Protein AF-A0A6V7INB9-F1 (afdb_monomer)

Solvent-accessible surface area (backbone atoms only — not comparable to full-atom values): 4981 Å² total; per-residue (Å²): 133,90,82,86,69,82,85,79,93,66,94,77,86,88,87,90,85,81,92,76,70,86,92,62,87,76,54,94,94,54,80,91,76,80,88,88,79,70,80,83,46,50,77,47,76,51,89,61,54,68,62,100,85,51,76,48,78,46,74,50,75,44,60,82,129

Radius of gyration: 15.57 Å; Cα contacts (8 Å, |Δi|>4): 45; chains: 1; bounding box: 40×25×38 Å

pLDDT: mean 92.66, std 7.36, range [55.28, 98.31]

Secondary structure (DSSP, 8-state):
---SSPP--S-----------TTPPPPTT---------TT-EEEEEEEEE-SS-EEEEEEEE---

Nearest PDB structures (foldseek):
  3gmh-assembly5_I  TM=9.190E-01  e=6.581E-03  Homo sapiens
  4aez-assembly3_H  TM=9.642E-01  e=1.566E-02  Schizosaccharomyces pombe
  1go4-assembly1_C  TM=9.208E-01  e=1.122E-02  Homo sapiens
  2vfx-assembly8_H  TM=9.117E-01  e=1.465E-02  Homo sapiens

Foldseek 3Di:
DPDPADDDPDDDDDDDDDDDDPPDDAPPVDDDDDDDDDPQWDKDKDDWDDDPVDTDTDMDTHHDD

Sequence (65 aa):
TVSFLPLLDCLCSFDILTYTVPNVGIPKEWDETQPVFIANSQEVQLRSFSTSIHKMDTIVSYRNT

InterPro domains:
  IPR003511 HORMA domain [PS50815] (1-60)
  IPR036570 HORMA domain superfamily [G3DSA:3.30.900.10] (1-65)
  IPR036570 HORMA domain superfamily [SSF56019] (2-63)

Mean predicted aligned error: 4.26 Å

Organism: NCBI:txid1563983

Structure (mmCIF, N/CA/C/O backbone):
data_AF-A0A6V7INB9-F1
#
_entry.id   AF-A0A6V7INB9-F1
#
loop_
_atom_site.group_PDB
_atom_site.id
_atom_site.type_symbol
_atom_site.label_atom_id
_atom_site.label_alt_id
_atom_site.label_comp_id
_atom_site.label_asym_id
_atom_site.label_entity_id
_atom_site.label_seq_id
_atom_site.pdbx_PDB_ins_code
_atom_site.Cartn_x
_atom_site.Cartn_y
_atom_site.Cartn_z
_atom_site.occupancy
_atom_site.B_iso_or_equiv
_atom_site.auth_seq_id
_atom_site.auth_comp_id
_atom_site.auth_asym_id
_atom_site.auth_atom_id
_atom_site.pdbx_PDB_model_num
ATOM 1 N N . THR A 1 1 ? -0.122 -12.159 16.012 1.00 55.28 1 THR A N 1
ATOM 2 C CA . THR A 1 1 ? -1.352 -11.376 16.256 1.00 55.28 1 THR A CA 1
ATOM 3 C C . THR A 1 1 ? -1.005 -9.907 16.159 1.00 55.28 1 THR A C 1
ATOM 5 O O . THR A 1 1 ? 0.032 -9.516 16.677 1.00 55.28 1 THR A O 1
ATOM 8 N N . VAL A 1 2 ? -1.807 -9.112 15.449 1.00 73.25 2 VAL A N 1
ATOM 9 C CA . VAL A 1 2 ? -1.641 -7.650 15.409 1.00 73.25 2 VAL A CA 1
ATOM 10 C C . VA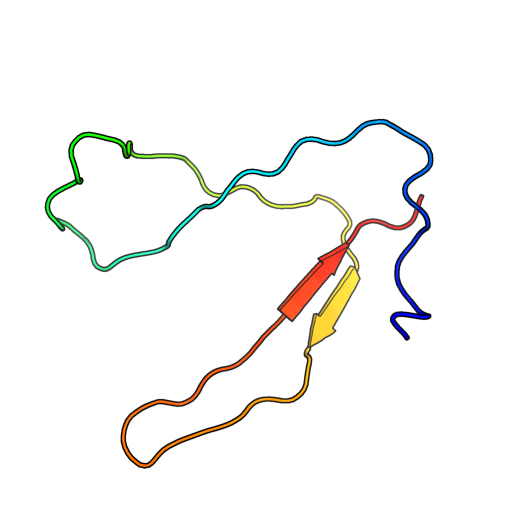L A 1 2 ? -2.410 -7.093 16.603 1.00 73.25 2 VAL A C 1
ATOM 12 O O . VAL A 1 2 ? -3.631 -7.158 16.612 1.00 73.25 2 VAL A O 1
ATOM 15 N N . SER A 1 3 ? -1.706 -6.657 17.647 1.00 74.25 3 SER A N 1
ATOM 16 C CA . SER A 1 3 ? -2.324 -6.311 18.940 1.00 74.25 3 SER A CA 1
ATOM 17 C C . SER A 1 3 ? -2.385 -4.814 19.247 1.00 74.25 3 SER A C 1
ATOM 19 O O . SER A 1 3 ? -2.965 -4.447 20.259 1.00 74.25 3 SER A O 1
ATOM 21 N N . PHE A 1 4 ? -1.777 -3.958 18.420 1.00 81.94 4 PHE A N 1
ATOM 22 C CA . PHE A 1 4 ? -1.622 -2.525 18.716 1.00 81.94 4 PHE A CA 1
ATOM 23 C C . PHE A 1 4 ? -2.373 -1.601 17.748 1.00 81.94 4 PHE A C 1
ATOM 25 O O . PHE A 1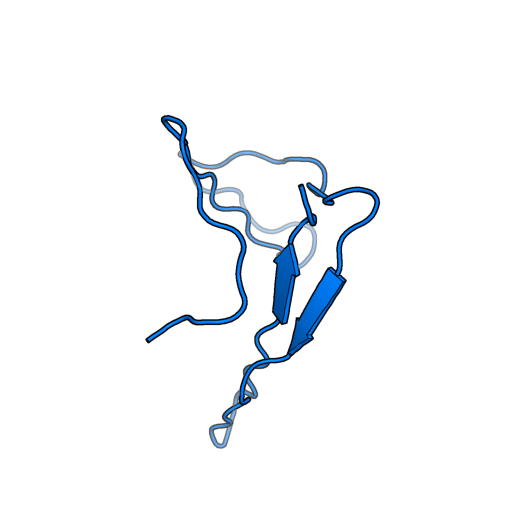 4 ? -2.346 -0.392 17.939 1.00 81.94 4 PHE A O 1
ATOM 32 N N . LEU A 1 5 ? -3.022 -2.145 16.712 1.00 90.31 5 LEU A N 1
ATOM 33 C CA . LEU A 1 5 ? -3.836 -1.347 15.793 1.00 90.31 5 LEU A CA 1
ATOM 34 C C . LEU A 1 5 ? -5.283 -1.249 16.304 1.00 90.31 5 LEU A C 1
ATOM 36 O O . LEU A 1 5 ? -5.770 -2.220 16.893 1.00 90.31 5 LEU A O 1
ATOM 40 N N . PRO A 1 6 ? -5.978 -0.122 16.063 1.00 90.44 6 PRO A N 1
ATOM 41 C CA . PRO A 1 6 ? -7.396 0.016 16.364 1.00 90.44 6 PRO A CA 1
ATOM 42 C C . PRO A 1 6 ? -8.234 -1.058 15.668 1.00 90.44 6 PRO A C 1
ATOM 44 O O . PRO A 1 6 ? -7.900 -1.524 14.576 1.00 90.44 6 PRO A O 1
ATOM 47 N N . LEU A 1 7 ? -9.348 -1.428 16.295 1.00 90.88 7 LEU A N 1
ATOM 48 C CA . LEU A 1 7 ? -10.345 -2.289 15.670 1.00 90.88 7 LEU A CA 1
ATOM 49 C C . LEU A 1 7 ? -11.100 -1.493 14.603 1.00 90.88 7 LEU A C 1
ATOM 51 O O . LEU A 1 7 ? -11.550 -0.381 14.863 1.00 90.88 7 LEU A O 1
ATOM 55 N N . LEU A 1 8 ? -11.253 -2.081 13.419 1.00 91.25 8 LEU A N 1
ATOM 56 C CA . LEU A 1 8 ? -12.133 -1.561 12.378 1.00 91.25 8 LEU A CA 1
ATOM 57 C C . LEU A 1 8 ? -13.510 -2.200 12.572 1.00 91.25 8 LEU A C 1
ATOM 59 O O . LEU A 1 8 ? -13.665 -3.407 12.387 1.00 91.25 8 LEU A O 1
ATOM 63 N N . ASP A 1 9 ? -14.492 -1.406 12.986 1.00 89.44 9 ASP A N 1
ATOM 64 C CA . ASP A 1 9 ? -15.867 -1.834 13.274 1.00 89.44 9 ASP A CA 1
ATOM 65 C C . ASP A 1 9 ? -16.849 -1.525 12.128 1.00 89.44 9 ASP A C 1
ATOM 67 O O . ASP A 1 9 ? -18.064 -1.669 12.272 1.00 89.44 9 ASP A O 1
ATOM 71 N N . CYS A 1 10 ? -16.326 -1.143 10.963 1.00 91.94 10 CYS A N 1
ATOM 72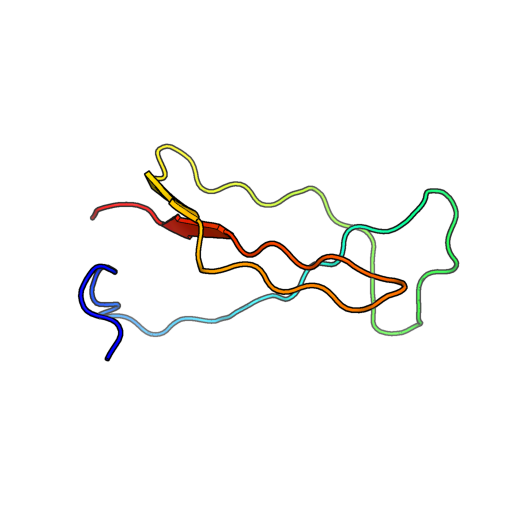 C CA . CYS A 1 10 ? -17.094 -0.795 9.777 1.00 91.94 10 CYS A CA 1
ATOM 73 C C . CYS A 1 10 ? -16.618 -1.562 8.534 1.00 91.94 10 CYS A C 1
ATOM 75 O O . CYS A 1 10 ? -15.538 -2.154 8.505 1.00 91.94 10 CYS A O 1
ATOM 77 N N . LEU A 1 11 ? -17.443 -1.557 7.483 1.00 95.62 11 LEU A N 1
ATOM 78 C CA . LEU A 1 11 ? -17.024 -2.041 6.169 1.00 95.62 11 LEU A CA 1
ATOM 79 C C . LEU A 1 11 ? -15.972 -1.088 5.596 1.00 95.62 11 LEU A C 1
ATOM 81 O O . LEU A 1 11 ? -16.221 0.111 5.474 1.00 95.62 11 LEU A O 1
ATOM 85 N N . CYS A 1 12 ? -14.821 -1.631 5.214 1.00 94.81 12 CYS A N 1
ATOM 86 C CA . CYS A 1 12 ? -13.732 -0.874 4.609 1.00 94.81 12 CYS A CA 1
ATOM 87 C C . CYS A 1 12 ? -13.478 -1.338 3.172 1.00 94.81 12 CYS A C 1
ATOM 89 O O . CYS A 1 12 ? -13.632 -2.516 2.846 1.00 94.81 12 CYS A O 1
ATOM 91 N N . SER A 1 13 ? -13.031 -0.411 2.331 1.00 96.38 13 SER A N 1
ATOM 92 C CA . SER A 1 13 ? -12.311 -0.703 1.093 1.00 96.38 13 SER A CA 1
ATOM 93 C C . SER A 1 13 ? -10.811 -0.516 1.322 1.00 96.38 13 SER A C 1
ATOM 95 O O . SER A 1 13 ? -10.390 0.019 2.350 1.00 96.38 13 SER A O 1
ATOM 97 N N . PHE A 1 14 ? -9.998 -0.956 0.368 1.00 95.62 14 PHE A N 1
ATOM 98 C CA . PHE A 1 14 ? -8.573 -0.657 0.354 1.00 95.62 14 PHE A CA 1
ATOM 99 C C . PHE A 1 14 ? -8.160 -0.226 -1.048 1.00 95.62 14 PHE A C 1
ATOM 101 O O . PHE A 1 14 ? -8.697 -0.727 -2.034 1.00 95.62 14 PHE A O 1
ATOM 108 N N . ASP A 1 15 ? -7.171 0.657 -1.099 1.00 94.31 15 ASP A N 1
ATOM 109 C CA . ASP A 1 15 ? -6.535 1.125 -2.322 1.00 94.31 15 ASP A CA 1
ATOM 110 C C . ASP A 1 15 ? -5.042 0.786 -2.265 1.00 94.31 15 ASP A C 1
ATOM 112 O O . ASP A 1 15 ? -4.439 0.748 -1.187 1.00 94.31 15 ASP A O 1
ATOM 116 N N . ILE A 1 16 ? -4.434 0.532 -3.425 1.00 95.25 16 ILE A N 1
ATOM 117 C CA . ILE A 1 16 ? -2.991 0.296 -3.547 1.00 95.25 16 ILE A CA 1
ATOM 118 C C . ILE A 1 16 ? -2.393 1.428 -4.372 1.00 95.25 16 ILE A C 1
ATOM 120 O O . ILE A 1 16 ? -2.775 1.640 -5.518 1.00 95.25 16 ILE A O 1
ATOM 124 N N . LEU A 1 17 ? -1.420 2.124 -3.788 1.00 95.56 17 LEU A N 1
ATOM 125 C CA . LEU A 1 17 ? -0.668 3.189 -4.438 1.00 95.56 17 LEU A CA 1
ATOM 126 C C . LEU A 1 17 ? 0.811 2.804 -4.474 1.00 95.56 17 LEU A C 1
ATOM 128 O O . LEU A 1 17 ? 1.339 2.257 -3.504 1.00 95.56 17 LEU A O 1
ATOM 132 N N . THR A 1 18 ? 1.487 3.110 -5.581 1.00 95.25 18 THR A N 1
ATOM 133 C CA . THR A 1 18 ? 2.920 2.836 -5.747 1.00 95.25 18 THR A CA 1
ATOM 134 C C . THR A 1 18 ? 3.652 4.120 -6.101 1.00 95.25 18 THR A C 1
ATOM 136 O O . THR A 1 18 ? 3.342 4.754 -7.105 1.00 95.25 18 THR A O 1
ATOM 139 N N . TYR A 1 19 ? 4.658 4.480 -5.305 1.00 95.31 19 TYR A N 1
ATOM 140 C CA . TYR A 1 19 ? 5.594 5.541 -5.667 1.00 95.31 19 TYR A CA 1
ATOM 141 C C . TYR A 1 19 ? 6.658 4.978 -6.603 1.00 95.31 19 TYR A C 1
ATOM 143 O O . TYR A 1 19 ? 7.300 3.971 -6.300 1.00 95.31 19 TYR A O 1
ATOM 151 N N . THR A 1 20 ? 6.845 5.634 -7.740 1.00 95.69 20 THR A N 1
ATOM 152 C CA . THR A 1 20 ? 7.774 5.214 -8.788 1.00 95.69 20 THR A CA 1
ATOM 153 C C . THR A 1 20 ? 8.799 6.308 -9.069 1.00 95.69 20 THR A C 1
ATOM 155 O O . THR A 1 20 ? 8.733 7.418 -8.536 1.00 95.69 20 THR A O 1
ATOM 158 N N . VAL A 1 21 ? 9.788 5.987 -9.903 1.00 94.81 21 VAL A N 1
ATOM 159 C CA . VAL A 1 21 ? 10.666 7.009 -10.476 1.00 94.81 21 VAL A CA 1
ATOM 160 C C . VAL A 1 21 ? 9.876 7.898 -11.451 1.00 94.81 21 VAL A C 1
ATOM 162 O O . VAL A 1 21 ? 8.936 7.411 -12.083 1.00 94.81 21 VAL A O 1
ATOM 165 N N . PRO A 1 22 ? 10.253 9.179 -11.621 1.00 93.62 22 PRO A N 1
ATO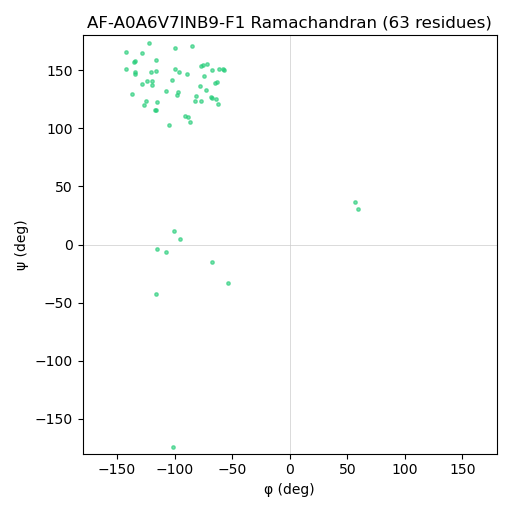M 166 C CA . PRO A 1 22 ? 9.567 10.072 -12.553 1.00 93.62 22 PRO A CA 1
ATOM 167 C C . PRO A 1 22 ? 9.558 9.542 -13.994 1.00 93.62 22 PRO A C 1
ATOM 169 O O . PRO A 1 22 ? 10.512 8.895 -14.426 1.00 93.62 22 PRO A O 1
ATOM 172 N N . ASN A 1 23 ? 8.524 9.905 -14.760 1.00 90.56 23 ASN A N 1
ATOM 173 C CA . ASN A 1 23 ? 8.372 9.587 -16.189 1.00 90.56 23 ASN A CA 1
ATOM 174 C C . ASN A 1 23 ? 8.355 8.080 -16.517 1.00 90.56 23 ASN A C 1
ATOM 176 O O . ASN A 1 23 ? 8.796 7.671 -17.594 1.00 90.56 23 ASN A O 1
ATOM 180 N N . VAL A 1 24 ? 7.858 7.241 -15.604 1.00 93.88 24 VAL A N 1
ATOM 181 C CA . VAL A 1 24 ? 7.583 5.830 -15.904 1.00 93.88 24 VAL A CA 1
ATOM 182 C C . VAL A 1 24 ? 6.321 5.710 -16.763 1.00 93.88 24 VAL A C 1
ATOM 184 O O . VAL A 1 24 ? 5.371 6.470 -16.599 1.00 93.88 24 VAL A O 1
ATOM 187 N N . GLY A 1 25 ? 6.292 4.747 -17.684 1.00 95.31 25 GLY A N 1
ATOM 188 C CA . GLY A 1 25 ? 5.069 4.434 -18.421 1.00 95.31 25 GLY A CA 1
ATOM 189 C C . GLY A 1 25 ? 3.989 3.910 -17.473 1.00 95.31 25 GLY A C 1
ATOM 190 O O . GLY A 1 25 ? 4.229 2.943 -16.750 1.00 95.31 25 GLY A O 1
ATOM 191 N N . ILE A 1 26 ? 2.811 4.534 -17.489 1.00 95.25 26 ILE A N 1
ATOM 192 C CA . ILE A 1 26 ? 1.674 4.125 -16.660 1.00 95.25 26 ILE A CA 1
ATOM 193 C C . ILE A 1 26 ? 1.023 2.883 -17.293 1.00 95.25 26 ILE A C 1
ATOM 195 O O . ILE A 1 26 ? 0.647 2.922 -18.471 1.00 95.25 26 ILE A O 1
ATOM 199 N N . PRO A 1 27 ? 0.899 1.759 -16.564 1.00 96.12 27 PRO A N 1
ATOM 200 C CA . PRO A 1 27 ? 0.173 0.593 -17.056 1.00 96.12 27 PRO A CA 1
ATOM 201 C C . PRO A 1 27 ? -1.302 0.915 -17.325 1.00 96.12 27 PRO A C 1
ATOM 203 O O . PRO A 1 27 ? -1.897 1.731 -16.639 1.00 96.12 27 PRO A O 1
ATOM 206 N N . LYS A 1 28 ? -1.930 0.209 -18.271 1.00 96.69 28 LYS A N 1
ATOM 207 C CA . LYS A 1 28 ? -3.307 0.487 -18.728 1.00 96.69 28 LYS A CA 1
ATOM 208 C C . LYS A 1 28 ? -4.367 0.553 -17.613 1.00 96.69 28 LYS A C 1
ATOM 210 O O . LYS A 1 28 ? -5.352 1.262 -17.766 1.00 96.69 28 LYS A O 1
ATOM 215 N N . GLU A 1 29 ? -4.205 -0.232 -16.552 1.00 96.75 29 GLU A N 1
ATOM 216 C CA . GLU A 1 29 ? -5.168 -0.333 -15.440 1.00 96.75 29 GLU A CA 1
ATOM 217 C C . GLU A 1 29 ? -4.822 0.577 -14.252 1.00 96.75 29 GLU A C 1
ATOM 219 O O . GLU A 1 29 ? -5.479 0.515 -13.218 1.00 96.75 29 GLU A O 1
ATOM 224 N N . TRP A 1 30 ? -3.781 1.397 -14.388 1.00 96.31 30 TRP A N 1
ATOM 225 C CA . TRP A 1 30 ? -3.303 2.313 -13.361 1.00 96.31 30 TRP A CA 1
ATOM 226 C C . TRP A 1 30 ? -3.450 3.755 -13.842 1.00 96.31 30 TRP A C 1
ATOM 228 O O . TRP A 1 30 ? -3.509 4.015 -15.042 1.00 96.31 30 TRP A O 1
ATOM 238 N N . ASP A 1 31 ? -3.482 4.685 -12.895 1.00 95.12 31 ASP A N 1
ATOM 239 C CA . ASP A 1 31 ? -3.519 6.120 -13.169 1.00 95.12 31 ASP A CA 1
ATOM 240 C C . ASP A 1 31 ? -2.663 6.879 -12.143 1.00 95.12 31 ASP A C 1
ATOM 242 O O . ASP A 1 31 ? -2.260 6.323 -11.114 1.00 95.12 31 ASP A O 1
ATOM 246 N N . GLU A 1 32 ? -2.367 8.144 -12.431 1.00 93.94 32 GLU A N 1
ATOM 247 C CA . GLU A 1 32 ? -1.649 9.031 -11.521 1.00 93.94 32 GLU A CA 1
ATOM 248 C C . GLU A 1 32 ? -2.565 9.554 -10.415 1.00 93.94 32 GLU A C 1
ATOM 250 O O . GLU A 1 32 ? -3.686 10.010 -10.645 1.00 93.94 32 GLU A O 1
ATOM 255 N N . THR A 1 33 ? -2.056 9.549 -9.184 1.00 93.94 33 THR A N 1
ATOM 256 C CA . THR A 1 33 ? -2.790 10.056 -8.025 1.00 93.94 33 THR A CA 1
ATOM 257 C C . THR A 1 33 ? -1.906 10.944 -7.164 1.00 93.94 33 THR A C 1
ATOM 259 O O . THR A 1 33 ? -0.678 10.847 -7.161 1.00 93.94 33 THR A O 1
ATOM 262 N N . GLN A 1 34 ? -2.547 11.801 -6.375 1.00 93.50 34 GLN A N 1
ATOM 263 C CA . GLN A 1 34 ? -1.870 12.488 -5.281 1.00 93.50 34 GLN A CA 1
ATOM 264 C C . GLN A 1 34 ? -1.561 11.505 -4.139 1.00 93.50 34 GLN A C 1
ATOM 266 O O . GLN A 1 34 ? -2.247 10.484 -4.005 1.00 93.50 34 GLN A O 1
ATOM 271 N N . PRO A 1 35 ? -0.544 11.794 -3.308 1.00 93.00 35 PRO A N 1
ATOM 272 C CA . PRO A 1 35 ? -0.256 10.991 -2.131 1.00 93.00 35 PRO A CA 1
ATOM 273 C C . PRO A 1 35 ? -1.424 11.038 -1.138 1.00 93.00 35 PRO A C 1
ATOM 275 O O . PRO A 1 35 ? -2.018 12.091 -0.899 1.00 93.00 35 PRO A O 1
ATOM 278 N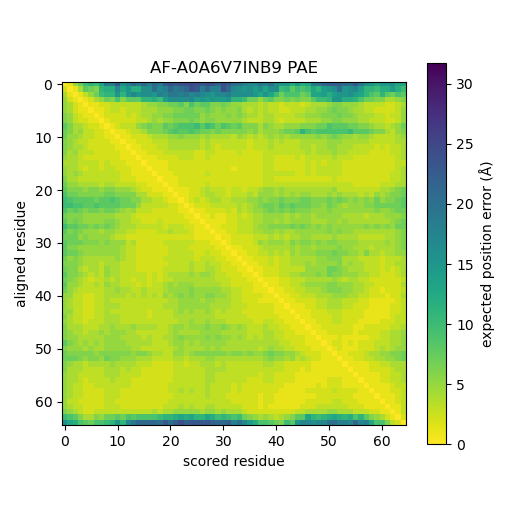 N . VAL A 1 36 ? -1.728 9.894 -0.529 1.00 92.88 36 VAL A N 1
ATOM 279 C CA . VAL A 1 36 ? -2.795 9.767 0.469 1.00 92.88 36 VAL A CA 1
ATOM 280 C C . VAL A 1 36 ? -2.165 9.664 1.853 1.00 92.88 36 VAL A C 1
ATOM 282 O O . VAL A 1 36 ? -1.640 8.620 2.234 1.00 92.88 36 VAL A O 1
ATOM 285 N N . PHE A 1 37 ? -2.206 10.764 2.605 1.00 91.44 37 PHE A N 1
ATOM 286 C CA . PHE A 1 37 ? -1.692 10.826 3.973 1.00 91.44 37 PHE A C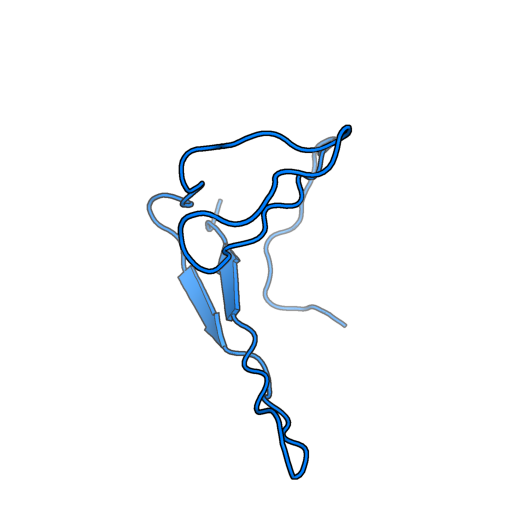A 1
ATOM 287 C C . PHE A 1 37 ? -2.825 10.771 4.999 1.00 91.44 37 PHE A C 1
ATOM 289 O O . PHE A 1 37 ? -3.870 11.401 4.832 1.00 91.44 37 PHE A O 1
ATOM 296 N N . ILE A 1 38 ? -2.594 10.059 6.103 1.00 93.19 38 ILE A N 1
ATOM 297 C CA . ILE A 1 38 ? -3.527 10.004 7.231 1.00 93.19 38 ILE A CA 1
ATOM 298 C C . ILE A 1 38 ? -3.193 11.155 8.184 1.00 93.19 38 ILE A C 1
ATOM 300 O O . ILE A 1 38 ? -2.167 11.146 8.856 1.00 93.19 38 ILE A O 1
ATOM 304 N N . ALA A 1 39 ? -4.062 12.163 8.255 1.00 93.88 39 ALA A N 1
ATOM 305 C CA . ALA A 1 39 ? -3.875 13.279 9.179 1.00 93.88 39 ALA A CA 1
ATOM 306 C C . ALA A 1 39 ? -3.948 12.812 10.646 1.00 93.88 39 ALA A C 1
ATOM 308 O O . ALA A 1 39 ? -4.831 12.032 11.012 1.00 93.88 39 ALA A O 1
ATOM 309 N N . ASN A 1 40 ? -3.058 13.347 11.491 1.00 93.56 40 ASN A N 1
ATOM 310 C CA . ASN A 1 40 ? -2.938 12.996 12.912 1.00 93.56 40 ASN A CA 1
ATOM 311 C C . ASN A 1 40 ? -2.710 11.489 13.154 1.00 93.56 40 ASN A C 1
ATOM 313 O O . ASN A 1 40 ? -3.251 10.917 14.104 1.00 93.56 40 ASN A O 1
ATOM 317 N N . SER A 1 41 ? -1.942 10.833 12.280 1.00 95.06 41 SER A N 1
ATOM 318 C CA . SER A 1 41 ? -1.569 9.431 12.449 1.00 95.06 41 SER A CA 1
ATOM 319 C C . SER A 1 41 ? -0.465 9.231 13.484 1.00 95.06 41 SER A C 1
ATOM 321 O O . SER A 1 41 ? 0.395 10.085 13.689 1.00 95.06 41 SER A O 1
ATOM 323 N N . GLN A 1 42 ? -0.453 8.044 14.073 1.00 94.00 42 GLN A N 1
ATOM 324 C CA . GLN A 1 42 ? 0.707 7.444 14.716 1.00 94.00 42 GLN A CA 1
ATOM 325 C C . GLN A 1 42 ? 1.396 6.508 13.729 1.00 94.00 42 GLN A C 1
ATOM 327 O O . GLN A 1 42 ? 0.733 5.892 12.894 1.00 94.00 42 GLN A O 1
ATOM 332 N N . GLU A 1 43 ? 2.715 6.385 13.839 1.00 94.19 43 GLU A N 1
ATOM 333 C CA . GLU A 1 43 ? 3.523 5.553 12.951 1.00 94.19 43 GLU A CA 1
ATOM 334 C C . GLU A 1 43 ? 4.256 4.472 13.734 1.00 94.19 43 GLU A C 1
ATOM 336 O O . GLU A 1 43 ? 4.819 4.721 14.802 1.00 94.19 43 GLU A O 1
ATOM 341 N N . VAL A 1 44 ? 4.265 3.261 13.184 1.00 93.50 44 VAL A N 1
ATOM 342 C CA . VAL A 1 44 ? 5.027 2.134 13.719 1.00 93.50 44 VAL A CA 1
ATOM 343 C C . VAL A 1 44 ? 5.888 1.562 12.606 1.00 93.50 44 VAL A C 1
ATOM 345 O O . VAL A 1 44 ? 5.375 1.090 11.590 1.00 93.50 44 VAL A O 1
ATOM 348 N N . GLN A 1 45 ? 7.204 1.567 12.812 1.00 95.06 45 GLN A N 1
ATOM 349 C CA . GLN A 1 45 ? 8.138 0.869 11.938 1.00 95.06 45 GLN A CA 1
ATOM 350 C C . GLN A 1 45 ? 8.194 -0.611 12.322 1.00 95.06 45 GLN A C 1
ATOM 352 O O . GLN A 1 45 ? 8.484 -0.973 13.465 1.00 95.06 45 GLN A O 1
ATOM 357 N N . LEU A 1 46 ? 7.914 -1.474 11.352 1.00 93.62 46 LEU A N 1
ATOM 358 C CA . LEU A 1 46 ? 8.047 -2.916 11.492 1.00 93.62 46 LEU A CA 1
ATOM 359 C 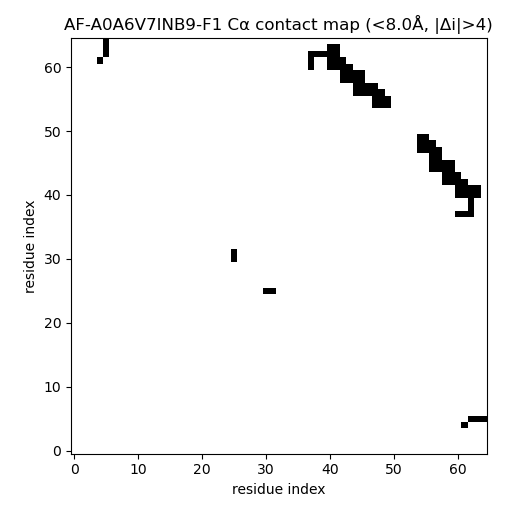C . LEU A 1 46 ? 9.486 -3.353 11.209 1.00 93.62 46 LEU A C 1
ATOM 361 O O . LEU A 1 46 ? 10.329 -2.587 10.742 1.00 93.62 46 LEU A O 1
ATOM 365 N N . ARG A 1 47 ? 9.774 -4.623 11.497 1.00 95.31 47 ARG A N 1
ATOM 366 C CA . ARG A 1 47 ? 11.101 -5.195 11.278 1.00 95.31 47 ARG A CA 1
ATOM 367 C C . ARG A 1 47 ? 11.469 -5.165 9.795 1.00 95.31 47 ARG A C 1
ATOM 369 O O . ARG A 1 47 ? 10.832 -5.824 8.980 1.00 95.31 47 ARG A O 1
ATOM 376 N N . SER A 1 48 ? 12.565 -4.488 9.492 1.00 97.44 48 SER A N 1
ATOM 377 C CA . SER A 1 48 ? 13.171 -4.474 8.166 1.00 97.44 48 SER A CA 1
ATOM 378 C C . SER A 1 48 ? 13.921 -5.768 7.864 1.00 97.44 48 SER A C 1
ATOM 380 O O . SER A 1 48 ? 14.445 -6.434 8.767 1.00 97.44 48 SER A O 1
ATOM 382 N N . PHE A 1 49 ? 14.047 -6.086 6.580 1.00 97.81 49 PHE A N 1
ATOM 383 C CA . PHE A 1 49 ? 14.955 -7.125 6.108 1.00 97.81 49 PHE A CA 1
ATOM 384 C C . PHE A 1 49 ? 15.718 -6.648 4.876 1.00 97.81 49 PHE A C 1
ATOM 386 O O . PHE A 1 49 ? 15.280 -5.752 4.155 1.00 97.81 49 PHE A O 1
ATOM 393 N N . SER A 1 50 ? 16.872 -7.262 4.637 1.00 98.31 50 SER A N 1
ATOM 394 C CA . SER A 1 50 ? 17.718 -6.942 3.494 1.00 98.31 50 SER A CA 1
ATOM 395 C C . SER A 1 50 ? 18.206 -8.210 2.816 1.00 98.31 50 SER A C 1
ATOM 397 O O . SER A 1 50 ? 18.469 -9.224 3.461 1.00 98.31 50 SER A O 1
ATOM 399 N N . THR A 1 51 ? 18.363 -8.115 1.505 1.00 97.88 51 THR A N 1
ATOM 400 C CA . THR A 1 51 ? 19.154 -9.025 0.675 1.00 97.88 51 THR A CA 1
ATOM 401 C C . THR A 1 51 ? 20.495 -8.356 0.352 1.00 97.88 51 THR A C 1
ATOM 403 O O . THR A 1 51 ? 20.778 -7.259 0.833 1.00 97.88 51 THR A O 1
ATOM 406 N N . SER A 1 52 ? 21.322 -8.976 -0.492 1.00 98.19 52 SER A N 1
ATOM 407 C CA . SER A 1 52 ? 22.547 -8.346 -1.004 1.00 98.19 52 SER A CA 1
ATOM 408 C C . SER A 1 52 ? 22.292 -7.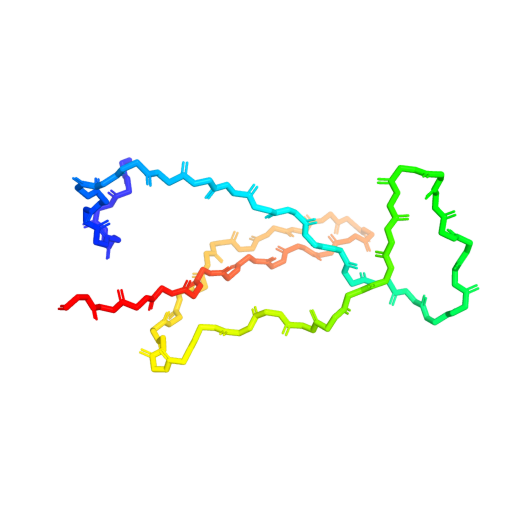152 -1.934 1.00 98.19 52 SER A C 1
ATOM 410 O O . SER A 1 52 ? 23.221 -6.396 -2.198 1.00 98.19 52 SER A O 1
ATOM 412 N N . ILE A 1 53 ? 21.063 -6.987 -2.437 1.00 98.25 53 ILE A N 1
ATOM 413 C CA . ILE A 1 53 ? 20.720 -5.978 -3.451 1.00 98.25 53 ILE A CA 1
ATOM 414 C C . ILE A 1 53 ? 19.728 -4.950 -2.901 1.00 98.25 53 ILE A C 1
ATOM 416 O O . ILE A 1 53 ? 19.883 -3.755 -3.130 1.00 98.25 53 ILE A O 1
ATOM 420 N N . HIS A 1 54 ? 18.719 -5.400 -2.156 1.00 98.06 54 HIS A N 1
ATOM 421 C CA . HIS A 1 54 ? 17.624 -4.551 -1.690 1.00 98.06 54 HIS A CA 1
ATOM 422 C C . HIS A 1 54 ? 17.487 -4.589 -0.176 1.00 98.06 54 HIS A C 1
ATOM 424 O O . HIS A 1 54 ? 17.565 -5.658 0.433 1.00 98.06 54 HIS A O 1
ATOM 430 N N . LYS A 1 55 ? 17.193 -3.428 0.403 1.00 97.88 55 LYS A N 1
ATOM 431 C CA . LYS A 1 55 ? 16.711 -3.279 1.772 1.00 97.88 55 LYS A CA 1
ATOM 432 C C . LYS A 1 55 ? 15.234 -2.905 1.725 1.00 97.88 55 LYS A C 1
ATOM 434 O O . LYS A 1 55 ? 14.863 -1.996 0.987 1.00 97.88 55 LYS A O 1
ATOM 439 N N . MET A 1 56 ? 14.421 -3.592 2.518 1.00 97.81 56 MET A N 1
ATOM 440 C CA . MET A 1 56 ? 12.995 -3.324 2.640 1.00 97.81 56 MET A CA 1
ATOM 441 C C . MET A 1 56 ? 12.674 -2.899 4.071 1.00 97.81 56 MET A C 1
ATOM 443 O O . MET A 1 56 ? 12.844 -3.669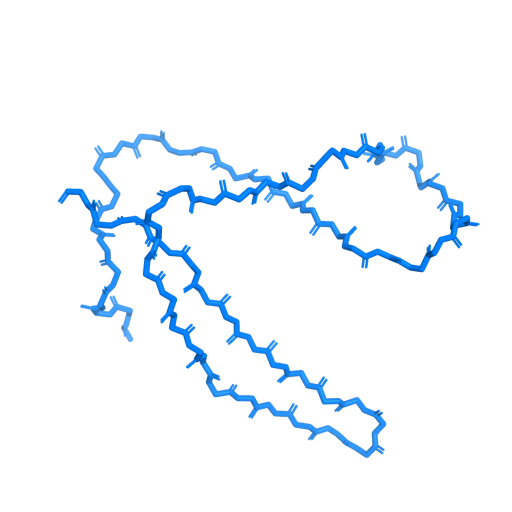 5.018 1.00 97.81 56 MET A O 1
ATOM 447 N N . ASP A 1 57 ? 12.222 -1.656 4.205 1.00 97.62 57 ASP A N 1
ATOM 448 C CA . ASP A 1 57 ? 11.650 -1.098 5.426 1.00 97.62 57 ASP A CA 1
ATOM 449 C C . ASP A 1 57 ? 10.112 -1.128 5.306 1.00 97.62 57 ASP A C 1
ATOM 451 O O . ASP A 1 57 ? 9.559 -1.096 4.205 1.00 97.62 57 ASP A O 1
ATOM 455 N N . THR A 1 58 ? 9.395 -1.236 6.424 1.00 96.50 58 THR A N 1
ATOM 456 C CA . THR A 1 58 ? 7.923 -1.232 6.430 1.00 96.50 58 THR A CA 1
ATOM 457 C C . THR A 1 58 ? 7.421 -0.361 7.566 1.00 96.50 58 THR A C 1
ATOM 459 O O . THR A 1 58 ? 7.859 -0.515 8.705 1.00 96.50 58 THR A O 1
ATOM 462 N N . ILE A 1 59 ? 6.505 0.551 7.252 1.00 95.06 59 ILE A N 1
ATOM 463 C CA . ILE A 1 59 ? 5.919 1.501 8.196 1.00 95.06 59 ILE A CA 1
ATOM 464 C C . ILE A 1 59 ? 4.402 1.397 8.081 1.00 95.06 59 ILE A C 1
ATOM 466 O O . ILE A 1 59 ? 3.865 1.284 6.980 1.00 95.06 59 ILE A O 1
ATOM 470 N N . VAL A 1 60 ? 3.725 1.417 9.225 1.00 94.69 60 VAL A N 1
ATOM 471 C CA . VAL A 1 60 ? 2.266 1.476 9.313 1.00 94.69 60 VAL A CA 1
ATOM 472 C C . VAL A 1 60 ? 1.886 2.790 9.977 1.00 94.69 60 VAL A C 1
ATOM 474 O O . VAL A 1 60 ? 2.197 2.994 11.151 1.00 94.69 60 VAL A O 1
ATOM 477 N N . SER A 1 61 ? 1.196 3.651 9.234 1.00 95.00 61 SER A N 1
ATOM 478 C CA . SER A 1 61 ? 0.569 4.862 9.764 1.00 95.00 61 SER A CA 1
ATOM 479 C C . SER A 1 61 ? -0.908 4.573 10.029 1.00 95.00 61 SER A C 1
ATOM 481 O O . SER A 1 61 ? -1.608 4.059 9.158 1.00 95.00 61 SER A O 1
ATOM 483 N N . TYR A 1 62 ? -1.392 4.874 11.230 1.00 93.88 62 TYR A N 1
ATOM 484 C CA . TYR A 1 62 ? -2.782 4.644 11.624 1.00 93.88 62 TYR A CA 1
ATOM 485 C C . TYR A 1 62 ? -3.285 5.788 12.497 1.00 93.88 62 TYR A C 1
ATOM 487 O O . TYR A 1 62 ? -2.516 6.431 13.206 1.00 93.88 62 TYR A O 1
ATOM 495 N N . ARG A 1 63 ? -4.584 6.068 12.454 1.00 91.94 63 ARG A N 1
ATOM 496 C CA . ARG A 1 63 ? -5.204 7.078 13.314 1.00 91.94 63 ARG A CA 1
ATOM 497 C C . ARG A 1 63 ? -5.821 6.393 14.528 1.00 91.94 63 ARG A C 1
ATOM 499 O O . ARG A 1 63 ? -6.579 5.443 14.355 1.00 91.94 63 ARG A O 1
ATOM 506 N N . ASN A 1 64 ? -5.538 6.895 15.730 1.00 82.62 64 ASN A N 1
ATOM 507 C CA . ASN A 1 64 ? -6.332 6.528 16.901 1.00 82.62 64 ASN A CA 1
ATOM 508 C C . ASN A 1 64 ? -7.733 7.125 16.750 1.00 82.62 64 ASN A C 1
ATOM 510 O O . ASN A 1 64 ? -7.865 8.324 16.487 1.00 82.62 64 ASN A O 1
ATOM 514 N N . THR A 1 65 ? -8.745 6.271 16.879 1.00 67.00 65 THR A N 1
ATOM 515 C CA . THR A 1 65 ? -10.145 6.671 17.063 1.00 67.00 65 THR A CA 1
ATOM 516 C C . THR A 1 65 ? -10.309 7.502 18.322 1.00 67.00 65 THR A C 1
ATOM 518 O O . THR A 1 65 ? -9.738 7.080 19.356 1.00 67.00 65 THR A O 1
#